Protein AF-A0A955V6E9-F1 (afdb_monomer)

pLDDT: mean 80.05, std 11.29, range [45.53, 91.5]

Nearest PDB structures (foldseek):
  5jmc-assembly3_E  TM=5.533E-01  e=1.438E+00  Clostridium botulinum
  8r1o-assembly1_A  TM=6.469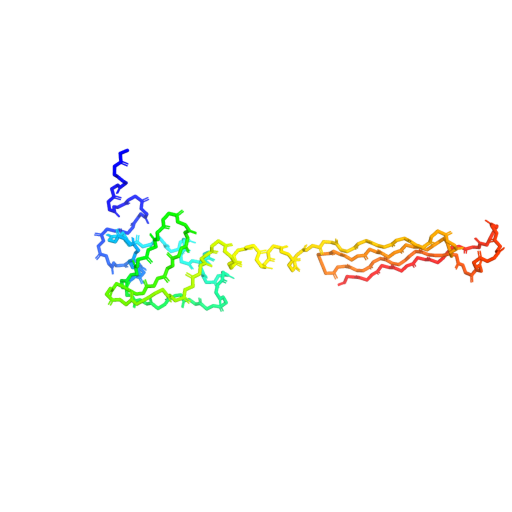E-01  e=3.742E+00  Thermochaetoides thermophila DSM 1495
  2it9-assembly2_D  TM=4.622E-01  e=3.988E+00  Prochlorococcus marinus str. NATL2A
  9cop-assembly1_x  TM=5.863E-01  e=9.131E+00  Saccharomyces cerevisiae

Secondary structure (DSSP, 8-state):
-PPPTTTTSBSSS-S--EEETTEEPPHHHHHHHHHHHSSPPPSEEEEE-TT-EEEETTS---EEHHHHHHHHHHTTPPEEEEETTTTEEEEEETTEEEEEEESSTT-TT--EEEEEE-

Mean predicted aligned error: 12.72 Å

Sequence (118 aa):
GRVPANASGGGSGRLTGIFVNGRELHPLDVRGLTQLFGQAPWPGRWWVDGRGDFGPEGGGRYGNLVALVQSRQRSRGSYYRSDRASHSSVFVGSGCTAVSGRTSPSDSSSSYSYYVGC

Foldseek 3Di:
DDDDQCPQVDDDCPAQLEAEPNHDHHPVVQVVVCVLVVHGDDRAYKYADPQQFIDHVVDDTPDGSVVSVVVVVVVQDWDWDADPQFRWIWIDGDQKIKIKTFPDSVDPPGDMDIDMDD

Solvent-accessible surface area (backbone atoms only — not comparable to full-atom values): 6781 Å² total; per-residue (Å²): 130,87,79,58,53,48,79,40,77,17,76,78,70,82,78,58,45,29,24,48,73,84,20,31,42,27,67,68,55,46,50,53,46,17,70,70,67,78,44,72,77,73,66,42,55,28,39,64,52,97,83,30,39,28,28,48,65,96,56,68,81,75,48,42,57,54,62,54,53,51,55,55,51,62,76,62,56,63,48,75,50,72,42,78,80,43,55,28,37,40,39,34,42,95,76,31,39,36,42,39,29,39,77,40,50,91,42,93,84,42,59,73,48,76,48,77,47,112

Radius of gyration: 23.78 Å; Cα contacts (8 Å, |Δi|>4): 196; chains: 1; bounding box: 63×26×49 Å

Structure (mmCIF, N/CA/C/O backbone):
data_AF-A0A955V6E9-F1
#
_entry.id   AF-A0A955V6E9-F1
#
loop_
_atom_site.group_PDB
_atom_site.id
_atom_site.type_symbol
_atom_site.label_atom_id
_atom_site.label_alt_id
_atom_site.label_comp_id
_atom_site.label_asym_id
_atom_site.label_entity_id
_atom_site.label_seq_id
_atom_site.pdbx_PDB_ins_code
_atom_site.Cartn_x
_atom_site.Cartn_y
_atom_site.Cartn_z
_atom_site.occupancy
_atom_site.B_iso_or_equiv
_atom_site.auth_seq_id
_atom_site.auth_comp_id
_atom_site.auth_asym_id
_atom_site.auth_atom_id
_atom_site.pdbx_PDB_model_num
ATOM 1 N N . GLY A 1 1 ? -20.718 -20.482 3.123 1.00 49.22 1 GLY A N 1
ATOM 2 C CA . GLY A 1 1 ? -21.504 -19.997 4.279 1.00 49.22 1 GLY A CA 1
ATOM 3 C C . GLY A 1 1 ? -21.065 -18.590 4.644 1.00 49.22 1 GLY A C 1
ATOM 4 O O . GLY A 1 1 ? -19.920 -18.254 4.373 1.00 49.22 1 GLY A O 1
ATOM 5 N N . ARG A 1 2 ? -21.957 -17.760 5.203 1.00 53.53 2 ARG A N 1
ATOM 6 C CA . ARG A 1 2 ? -21.652 -16.379 5.630 1.00 53.53 2 ARG A CA 1
ATOM 7 C C . ARG A 1 2 ? -20.618 -16.422 6.762 1.00 53.53 2 ARG A C 1
ATOM 9 O O . ARG A 1 2 ? -20.834 -17.124 7.744 1.00 53.53 2 ARG A O 1
ATOM 16 N N . VAL A 1 3 ? -19.495 -15.726 6.608 1.00 56.81 3 VAL A N 1
ATOM 17 C CA . VAL A 1 3 ? -18.437 -15.707 7.630 1.00 56.81 3 VAL A CA 1
ATOM 18 C C . VAL A 1 3 ? -18.975 -14.972 8.870 1.00 56.81 3 VAL A C 1
ATOM 20 O O . VAL A 1 3 ? -19.494 -13.864 8.713 1.00 56.81 3 VAL A O 1
ATOM 23 N N . PRO A 1 4 ? -18.915 -15.561 10.079 1.00 59.25 4 PRO A N 1
ATOM 24 C CA . PRO A 1 4 ? -19.504 -14.959 11.268 1.00 59.25 4 PRO A CA 1
ATOM 25 C C . PRO A 1 4 ? -18.753 -13.687 11.688 1.00 59.25 4 PRO A C 1
ATOM 27 O O . PRO A 1 4 ? -17.561 -13.512 11.405 1.00 59.25 4 PRO A O 1
ATOM 30 N N . ALA A 1 5 ? -19.470 -12.770 12.345 1.00 57.81 5 ALA A N 1
ATOM 31 C CA . ALA A 1 5 ? -18.987 -11.413 12.604 1.00 57.81 5 ALA A CA 1
ATOM 32 C C . ALA A 1 5 ? -17.666 -11.384 13.397 1.00 57.81 5 ALA A C 1
ATOM 34 O O . ALA A 1 5 ? -16.793 -10.564 13.136 1.00 57.81 5 ALA A O 1
ATOM 35 N N . ASN A 1 6 ? -17.488 -12.364 14.281 1.00 57.56 6 ASN A N 1
ATOM 36 C CA . ASN A 1 6 ? -16.345 -12.557 15.168 1.00 57.56 6 ASN A CA 1
ATOM 37 C C . ASN A 1 6 ? -15.174 -13.355 14.564 1.00 57.56 6 ASN A C 1
ATOM 39 O O . ASN A 1 6 ? -14.177 -13.563 15.250 1.00 57.56 6 ASN A O 1
ATOM 43 N N . ALA A 1 7 ? -15.236 -13.811 13.308 1.00 54.16 7 ALA A N 1
ATOM 44 C CA . ALA A 1 7 ? -14.160 -14.639 12.738 1.00 54.16 7 ALA A CA 1
ATOM 45 C C . ALA A 1 7 ? -12.820 -13.890 12.530 1.00 54.16 7 ALA A C 1
ATOM 47 O O . ALA A 1 7 ? -11.831 -14.506 12.160 1.00 54.16 7 ALA A O 1
ATOM 48 N N . SER A 1 8 ? -12.787 -12.570 12.752 1.00 54.59 8 SER A N 1
ATOM 49 C CA . SER A 1 8 ? -11.566 -11.744 12.751 1.00 54.59 8 SER A CA 1
ATOM 50 C C . SER A 1 8 ? -11.149 -11.367 14.181 1.00 54.59 8 SER A C 1
ATOM 52 O O . SER A 1 8 ? -10.409 -10.419 14.387 1.00 54.59 8 SER A O 1
ATOM 54 N N . GLY A 1 9 ? -11.655 -12.060 15.207 1.00 51.31 9 GLY A N 1
ATOM 55 C CA . GLY A 1 9 ? -11.319 -11.814 16.616 1.00 51.31 9 GLY A CA 1
ATOM 56 C C . GLY A 1 9 ? -11.908 -10.532 17.222 1.00 51.31 9 GLY A C 1
ATOM 57 O O . GLY A 1 9 ? -11.937 -10.410 18.442 1.00 51.31 9 GLY A O 1
ATOM 58 N N . GLY A 1 10 ? -12.431 -9.608 16.410 1.00 52.78 10 GLY A N 1
ATOM 59 C CA . GLY A 1 10 ? -13.158 -8.420 16.848 1.00 52.78 10 GLY A CA 1
ATOM 60 C C . GLY A 1 10 ? -14.669 -8.638 16.806 1.00 52.78 10 GLY A C 1
ATOM 61 O O . GLY A 1 10 ? -15.253 -8.831 15.741 1.00 52.78 10 GLY A O 1
ATOM 62 N N . GLY A 1 11 ? -15.309 -8.660 17.972 1.00 45.53 11 GLY A N 1
ATOM 63 C CA . GLY A 1 11 ? -16.764 -8.801 18.095 1.00 45.53 11 GLY A CA 1
ATOM 64 C C . GLY A 1 11 ? -17.429 -7.709 18.930 1.00 45.53 11 G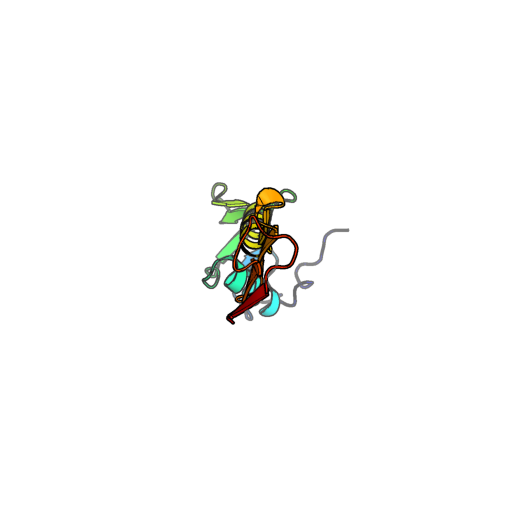LY A C 1
ATOM 65 O O . GLY 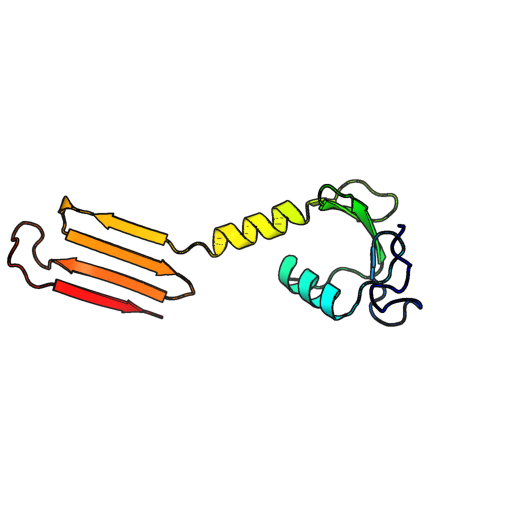A 1 11 ? -18.648 -7.713 19.052 1.00 45.53 11 GLY A O 1
ATOM 66 N N . SER A 1 12 ? -16.659 -6.790 19.524 1.00 53.03 12 SER A N 1
ATOM 67 C CA . SER A 1 12 ? -17.166 -5.849 20.535 1.00 53.03 12 SER A CA 1
ATOM 68 C C . SER A 1 12 ? -16.705 -4.399 20.357 1.00 53.03 12 SER A C 1
ATOM 70 O O . SER A 1 12 ? -17.057 -3.559 21.181 1.00 53.03 12 SER A O 1
ATOM 72 N N . GLY A 1 13 ? -15.947 -4.071 19.305 1.00 52.81 13 GLY A N 1
ATOM 73 C CA . GLY A 1 13 ? -15.454 -2.713 19.047 1.00 52.81 13 GLY A CA 1
ATOM 74 C C . GLY A 1 13 ? -14.323 -2.266 19.977 1.00 52.81 13 GLY A C 1
ATOM 75 O O . GLY A 1 13 ? -14.020 -1.078 20.029 1.00 52.81 13 GLY A O 1
ATOM 76 N N . ARG A 1 14 ? -13.727 -3.185 20.751 1.00 57.31 14 ARG A N 1
ATOM 77 C CA . ARG A 1 14 ? -12.720 -2.882 21.789 1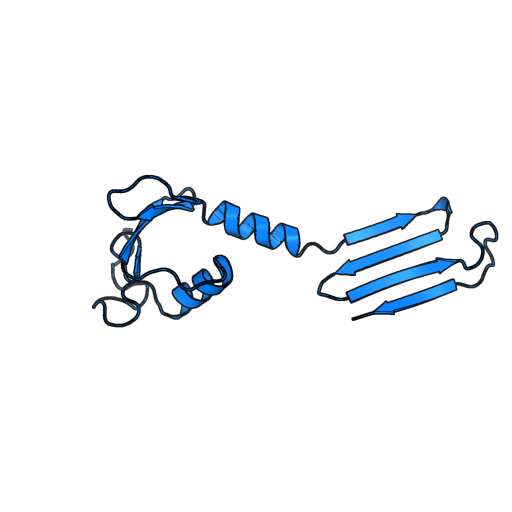.00 57.31 14 ARG A CA 1
ATOM 78 C C . ARG A 1 14 ? -11.278 -3.160 21.352 1.00 57.31 14 ARG A C 1
ATOM 80 O O . ARG A 1 14 ? -10.376 -2.98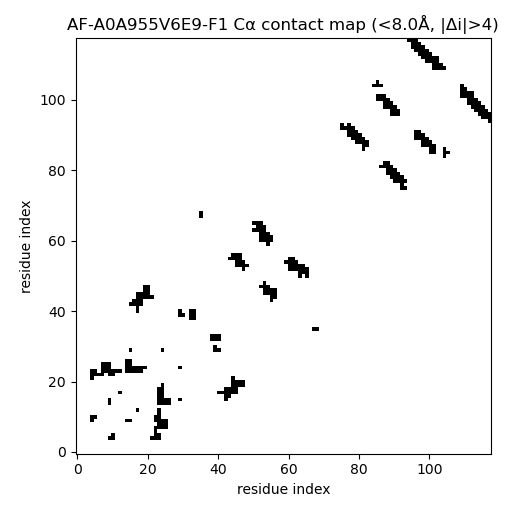3 22.164 1.00 57.31 14 ARG A O 1
ATOM 87 N N . LEU A 1 15 ? -11.053 -3.616 20.117 1.00 68.31 15 LEU A N 1
ATOM 88 C CA . LEU A 1 15 ? -9.726 -4.009 19.632 1.00 68.31 15 LEU A CA 1
ATOM 89 C C . LEU A 1 15 ? -9.127 -2.966 18.695 1.00 68.31 15 LEU A C 1
ATOM 91 O O . LEU A 1 15 ? -7.987 -2.553 18.893 1.00 68.31 15 LEU A O 1
ATOM 95 N N . THR A 1 16 ? -9.873 -2.558 17.669 1.00 73.69 16 THR A N 1
ATOM 96 C CA . THR A 1 16 ? -9.346 -1.655 16.630 1.00 73.69 16 THR A CA 1
ATOM 97 C C . THR A 1 16 ? -10.324 -0.557 16.233 1.00 73.69 16 THR A C 1
ATOM 99 O O . THR A 1 16 ? -9.894 0.487 15.748 1.00 73.69 16 THR A O 1
ATOM 102 N N . GLY A 1 17 ? -11.633 -0.765 16.431 1.00 78.75 17 GLY A N 1
ATOM 103 C CA . GLY A 1 17 ? -12.665 0.184 15.997 1.00 78.75 17 GLY A CA 1
ATOM 104 C C . GLY A 1 17 ? -12.782 0.322 14.472 1.00 78.75 17 GLY A C 1
ATOM 105 O O . GLY A 1 17 ? -13.466 1.225 13.990 1.00 78.75 17 GLY A O 1
ATOM 106 N N . ILE A 1 18 ? -12.124 -0.556 13.706 1.00 83.69 18 ILE A N 1
ATOM 107 C CA . ILE A 1 18 ? -12.182 -0.595 12.242 1.00 83.69 18 ILE A CA 1
ATOM 108 C C . ILE A 1 18 ? -13.064 -1.773 11.843 1.00 83.69 18 ILE A C 1
ATOM 110 O O . ILE A 1 18 ? -12.741 -2.930 12.114 1.00 83.69 18 ILE A O 1
ATOM 114 N N . PHE A 1 19 ? -14.172 -1.477 11.174 1.00 84.56 19 PHE A N 1
ATOM 115 C CA . PHE A 1 19 ? -15.146 -2.461 10.731 1.00 84.56 19 PHE A CA 1
ATOM 116 C C . PHE A 1 19 ? -15.114 -2.569 9.210 1.00 84.56 19 PHE A C 1
ATOM 118 O O . PHE A 1 19 ? -15.239 -1.558 8.530 1.00 84.56 19 PHE A O 1
ATOM 125 N N . VAL A 1 20 ? -14.988 -3.783 8.678 1.00 84.62 20 VAL A N 1
ATOM 126 C CA . VAL A 1 20 ? -15.123 -4.083 7.249 1.00 84.62 20 VAL A CA 1
ATOM 127 C C . VAL A 1 20 ? -16.264 -5.070 7.052 1.00 84.62 20 VAL A C 1
ATOM 129 O O . VAL A 1 20 ? -16.247 -6.160 7.624 1.00 84.62 20 VAL A O 1
ATOM 132 N N . ASN A 1 21 ? -17.260 -4.706 6.241 1.00 80.88 21 ASN A N 1
ATOM 133 C CA . ASN A 1 21 ? -18.439 -5.540 5.965 1.00 80.88 21 ASN A CA 1
ATOM 134 C C . ASN A 1 21 ? -19.146 -6.023 7.251 1.00 80.88 21 ASN A C 1
ATOM 136 O O . ASN A 1 21 ? -19.542 -7.186 7.365 1.00 80.88 21 ASN A O 1
ATOM 140 N N . GLY A 1 22 ? -19.245 -5.144 8.253 1.00 75.56 22 GLY A N 1
ATOM 141 C CA . GLY A 1 22 ? -19.838 -5.454 9.557 1.00 75.56 22 GLY A CA 1
ATOM 142 C C . GLY A 1 22 ? -18.975 -6.307 10.498 1.00 75.56 22 GLY A C 1
ATOM 143 O O . GLY A 1 22 ? -19.471 -6.728 11.542 1.00 75.56 22 GLY A O 1
ATOM 144 N N . ARG A 1 23 ? -17.704 -6.564 10.162 1.00 77.62 23 ARG A N 1
ATOM 145 C CA . ARG A 1 23 ? -16.756 -7.337 10.984 1.00 77.62 23 ARG A CA 1
ATOM 146 C C . ARG A 1 23 ? -15.651 -6.427 11.496 1.00 77.62 23 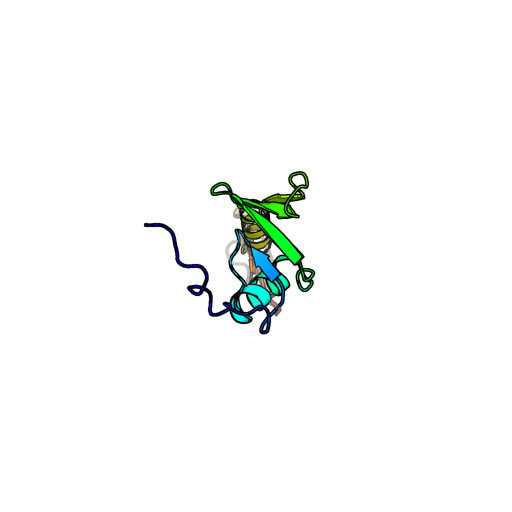ARG A C 1
ATOM 148 O O . ARG A 1 23 ? -15.043 -5.720 10.699 1.00 77.62 23 ARG A O 1
ATOM 155 N N . GLU A 1 24 ? -15.378 -6.439 12.795 1.00 81.38 24 GLU A N 1
ATOM 156 C CA . GLU A 1 24 ? -14.227 -5.710 13.336 1.00 81.38 24 GLU A CA 1
ATOM 157 C C . GLU A 1 24 ? -12.931 -6.447 12.965 1.00 81.38 24 GLU A C 1
ATOM 159 O O . GLU A 1 24 ? -12.826 -7.669 13.104 1.00 81.38 24 GLU A O 1
ATOM 164 N N . LEU A 1 25 ? -11.952 -5.700 12.460 1.00 80.56 25 LEU A N 1
ATOM 165 C CA . LEU A 1 25 ? -10.655 -6.231 12.052 1.00 80.56 25 LEU A CA 1
ATOM 166 C C . LEU A 1 25 ? -9.780 -6.575 13.260 1.00 80.56 25 LEU A C 1
ATOM 168 O O . LEU A 1 25 ? -9.708 -5.821 14.236 1.00 80.56 25 LEU A O 1
ATOM 172 N N . HIS A 1 26 ? -9.043 -7.682 13.146 1.00 82.44 26 HIS A N 1
ATOM 173 C CA . HIS A 1 26 ? -8.035 -8.059 14.128 1.00 82.44 26 HIS A CA 1
ATOM 174 C C . HIS A 1 26 ? -6.861 -7.066 14.099 1.00 82.44 26 HIS A C 1
ATOM 176 O O . HIS A 1 26 ? -6.494 -6.600 13.016 1.00 82.44 26 HIS A O 1
ATOM 182 N N . PRO A 1 27 ? -6.156 -6.819 15.219 1.00 80.19 27 PRO A N 1
ATOM 183 C CA . PRO A 1 27 ? -4.927 -6.022 15.215 1.00 80.19 27 PRO A CA 1
ATOM 184 C C . PRO A 1 27 ? -3.863 -6.503 14.212 1.00 80.19 27 PRO A C 1
ATOM 186 O O . PRO A 1 27 ? -3.126 -5.691 13.656 1.00 80.19 27 PRO A O 1
ATOM 189 N N . LEU A 1 28 ? -3.792 -7.812 13.937 1.00 80.38 28 LEU A N 1
ATOM 190 C CA . LEU A 1 28 ? -2.884 -8.360 12.915 1.00 80.38 28 LEU A CA 1
ATOM 191 C C . LEU A 1 28 ? -3.270 -7.932 11.497 1.00 80.38 28 LEU A C 1
ATOM 193 O O . LEU A 1 28 ? -2.389 -7.577 10.713 1.00 80.38 28 LEU A O 1
ATOM 197 N N . ASP A 1 29 ? -4.564 -7.920 11.188 1.00 82.38 29 ASP A N 1
ATOM 198 C CA . ASP A 1 29 ? -5.058 -7.473 9.888 1.00 82.38 29 ASP A CA 1
ATOM 199 C C . ASP A 1 29 ? -4.839 -5.967 9.736 1.00 82.38 29 ASP A C 1
ATOM 201 O O . ASP A 1 29 ? -4.344 -5.513 8.707 1.00 82.38 29 ASP A O 1
ATOM 205 N N . VAL A 1 30 ? -5.103 -5.191 10.795 1.00 84.44 30 VAL A N 1
ATOM 206 C CA . VAL A 1 30 ? -4.809 -3.751 10.832 1.00 84.44 30 VAL A CA 1
ATOM 207 C C . VAL A 1 30 ? -3.325 -3.496 10.622 1.00 84.44 30 VAL A C 1
ATOM 209 O O . VAL A 1 30 ? -2.974 -2.625 9.838 1.00 84.44 30 VAL A O 1
ATOM 212 N N . ARG A 1 31 ? -2.436 -4.286 11.234 1.00 85.62 31 ARG A N 1
ATOM 213 C CA . ARG A 1 31 ? -0.991 -4.183 10.992 1.00 85.62 31 ARG A CA 1
ATOM 214 C C . ARG A 1 31 ? -0.642 -4.437 9.525 1.00 85.62 31 ARG A C 1
ATOM 216 O O . ARG A 1 31 ? 0.168 -3.700 8.964 1.00 85.62 31 ARG A O 1
ATOM 223 N N . GLY A 1 32 ? -1.256 -5.443 8.903 1.00 84.88 32 GLY A N 1
ATOM 224 C CA . GLY A 1 32 ? -1.105 -5.710 7.472 1.00 84.88 32 GLY A CA 1
ATOM 225 C C . GLY A 1 32 ? -1.578 -4.535 6.614 1.00 84.88 32 GLY A C 1
ATOM 226 O O . GLY A 1 32 ? -0.857 -4.100 5.719 1.00 84.88 32 GLY A O 1
ATOM 227 N N . LEU A 1 33 ? -2.739 -3.960 6.934 1.00 86.19 33 LEU A N 1
ATOM 228 C CA . LEU A 1 33 ? -3.278 -2.776 6.262 1.00 86.19 33 LEU A CA 1
ATOM 229 C C . LEU A 1 33 ? -2.387 -1.545 6.469 1.00 86.19 33 LEU A C 1
ATOM 231 O O . LEU A 1 33 ? -2.119 -0.836 5.508 1.00 86.19 33 LEU A O 1
ATOM 235 N N . THR A 1 34 ? -1.841 -1.325 7.664 1.00 87.50 34 THR A N 1
ATOM 236 C CA . THR A 1 34 ? -0.881 -0.245 7.936 1.00 87.50 34 THR A CA 1
ATOM 237 C C . THR A 1 34 ? 0.356 -0.370 7.057 1.00 87.50 34 THR A C 1
ATOM 239 O O . THR A 1 34 ? 0.791 0.604 6.450 1.00 87.50 34 THR A O 1
ATOM 242 N N . GLN A 1 35 ? 0.899 -1.582 6.916 1.00 84.25 35 GLN A N 1
ATOM 243 C CA . GLN A 1 35 ? 2.000 -1.839 5.986 1.00 84.25 35 GLN A CA 1
ATOM 244 C C . GLN A 1 35 ? 1.569 -1.603 4.530 1.00 84.25 35 GLN A C 1
ATOM 246 O O . GLN A 1 35 ? 2.355 -1.111 3.718 1.00 84.25 35 GLN A O 1
ATOM 251 N N . LEU A 1 36 ? 0.314 -1.912 4.196 1.00 84.19 36 LEU A N 1
ATOM 252 C CA . LEU A 1 36 ? -0.274 -1.737 2.868 1.00 84.19 36 LEU A CA 1
ATOM 253 C C . LEU A 1 36 ? -0.568 -0.276 2.496 1.00 84.19 36 LEU A C 1
ATOM 255 O O . LEU A 1 36 ? -0.365 0.098 1.346 1.00 84.19 36 LEU A O 1
ATOM 259 N N . PHE A 1 37 ? -0.946 0.575 3.437 1.00 83.69 37 PHE A N 1
ATOM 260 C CA . PHE A 1 37 ? -1.261 1.982 3.180 1.00 83.69 37 PHE A CA 1
ATOM 261 C C . PHE A 1 37 ? -0.141 2.941 3.599 1.00 83.69 37 PHE A C 1
ATOM 263 O O . PHE A 1 37 ? -0.168 4.105 3.222 1.00 83.69 37 PHE A O 1
ATOM 270 N N . GLY A 1 38 ? 0.864 2.461 4.338 1.00 82.50 38 GLY A N 1
ATOM 271 C CA . GLY A 1 38 ? 1.904 3.299 4.949 1.00 82.50 38 GLY A CA 1
ATOM 272 C C . GLY A 1 38 ? 1.427 4.049 6.198 1.00 82.50 38 GLY A C 1
ATOM 273 O O . GLY A 1 38 ? 2.232 4.668 6.884 1.00 82.50 38 GLY A O 1
ATOM 274 N N . GLN A 1 39 ? 0.135 3.964 6.516 1.00 84.31 39 GLN A N 1
ATOM 275 C CA . GLN A 1 39 ? -0.500 4.566 7.681 1.00 84.31 39 GLN A CA 1
ATOM 276 C C . GLN A 1 39 ? -1.608 3.654 8.201 1.00 84.31 39 GLN A C 1
ATOM 278 O O . GLN A 1 39 ? -2.190 2.879 7.437 1.00 84.31 39 GLN A O 1
ATOM 283 N N . ALA A 1 40 ? -1.903 3.754 9.496 1.00 82.62 40 ALA A N 1
ATOM 284 C CA . ALA A 1 40 ? -2.994 2.999 10.090 1.00 82.62 40 ALA A CA 1
ATOM 285 C C . ALA A 1 40 ? -4.341 3.434 9.483 1.00 82.62 40 ALA A C 1
ATOM 287 O O . ALA A 1 40 ? -4.578 4.639 9.349 1.00 82.62 40 ALA A O 1
ATOM 288 N N . PRO A 1 41 ? -5.226 2.488 9.115 1.00 83.50 41 PRO A N 1
ATOM 289 C CA . PRO A 1 41 ? -6.571 2.824 8.669 1.00 83.50 41 PRO A CA 1
ATOM 290 C C . PRO A 1 41 ? -7.322 3.598 9.753 1.00 83.50 41 PRO A C 1
ATOM 292 O O . PRO A 1 41 ? -7.173 3.319 10.944 1.00 83.50 41 PRO A O 1
ATOM 295 N N . TRP A 1 42 ? -8.146 4.560 9.346 1.00 83.94 42 TRP A N 1
ATOM 296 C CA . TRP A 1 42 ? -8.952 5.317 10.297 1.00 83.94 42 TRP A CA 1
ATOM 297 C C . TRP A 1 42 ? -10.056 4.439 10.904 1.00 83.94 42 TRP A C 1
ATOM 299 O O . TRP A 1 42 ? -10.711 3.692 10.161 1.00 83.94 42 TRP A O 1
ATOM 309 N N . PRO A 1 43 ? -10.295 4.536 12.229 1.00 84.69 43 PRO A N 1
ATOM 310 C CA . PRO A 1 43 ? -11.437 3.895 12.870 1.00 84.69 43 PRO A CA 1
ATOM 311 C C . PRO A 1 43 ? -12.733 4.311 12.179 1.00 84.69 43 PRO A C 1
ATOM 313 O O . PRO A 1 43 ? -12.925 5.479 11.842 1.00 84.69 43 PRO A O 1
ATOM 316 N N . GLY A 1 44 ? -13.621 3.353 11.943 1.00 86.56 44 GLY A N 1
ATOM 317 C CA . GLY A 1 44 ? -14.827 3.589 11.162 1.00 86.56 44 GLY A CA 1
ATOM 318 C C . GLY A 1 44 ? -15.353 2.332 10.494 1.00 86.56 44 GLY A C 1
ATOM 319 O O . GLY A 1 44 ? -14.814 1.236 10.663 1.00 86.56 44 GLY A O 1
ATOM 320 N N . ARG A 1 45 ? -16.437 2.503 9.738 1.00 86.69 45 ARG A N 1
ATOM 321 C CA . ARG A 1 45 ? -17.083 1.424 8.996 1.00 86.69 45 ARG A CA 1
ATOM 322 C C . ARG A 1 45 ? -16.773 1.543 7.514 1.00 86.69 45 ARG A C 1
ATOM 324 O O . ARG A 1 45 ? -16.984 2.588 6.902 1.00 86.69 45 ARG A O 1
ATOM 331 N N . TRP A 1 46 ? -16.287 0.452 6.957 1.00 88.38 46 TRP A N 1
ATOM 332 C CA . TRP A 1 46 ? -15.799 0.337 5.599 1.00 88.38 46 TRP A CA 1
ATOM 333 C C . TRP A 1 46 ? -16.496 -0.837 4.913 1.00 88.38 46 TRP A C 1
ATOM 335 O O . TRP A 1 46 ? -16.806 -1.856 5.535 1.00 88.38 46 TRP A O 1
ATOM 345 N N . TRP A 1 47 ? -16.714 -0.715 3.613 1.00 89.25 47 TRP A N 1
ATOM 346 C CA . TRP A 1 47 ? -17.116 -1.825 2.764 1.00 89.25 47 TRP A CA 1
ATOM 347 C C . TRP A 1 47 ? -15.935 -2.248 1.897 1.00 89.25 47 TRP A C 1
ATOM 349 O O . TRP A 1 47 ? -15.120 -1.421 1.480 1.00 89.25 47 TRP A O 1
ATOM 359 N N . VAL A 1 48 ? -15.840 -3.551 1.651 1.00 87.94 48 VAL A N 1
ATOM 360 C CA . VAL A 1 48 ? -14.900 -4.138 0.693 1.00 87.94 48 VAL A CA 1
ATOM 361 C C . VAL A 1 48 ? -15.654 -5.184 -0.111 1.00 87.94 48 VAL A C 1
ATOM 363 O O . VAL A 1 48 ? -16.254 -6.088 0.473 1.00 87.94 48 VAL A O 1
ATOM 366 N N . ASP A 1 49 ? -15.635 -5.088 -1.434 1.00 88.25 49 ASP A N 1
ATOM 367 C CA . ASP A 1 49 ? -16.285 -6.076 -2.292 1.00 88.25 49 ASP A CA 1
ATOM 368 C C . ASP A 1 49 ? -15.350 -7.237 -2.688 1.00 88.25 49 ASP A C 1
ATOM 370 O O . ASP A 1 49 ? -14.152 -7.250 -2.401 1.00 88.25 49 ASP A O 1
ATOM 374 N N . GLY A 1 50 ? -15.903 -8.246 -3.370 1.00 83.62 50 GLY A N 1
ATOM 375 C CA . GLY A 1 50 ? -15.134 -9.405 -3.841 1.00 83.62 50 GLY A CA 1
ATOM 376 C C . GLY A 1 50 ? -14.126 -9.097 -4.958 1.00 83.62 50 GLY A C 1
ATOM 377 O O . GLY A 1 50 ? -13.291 -9.944 -5.263 1.00 83.62 50 GLY A O 1
ATOM 378 N N . ARG A 1 51 ? -14.184 -7.905 -5.566 1.00 85.38 51 ARG A N 1
ATOM 379 C CA . ARG A 1 51 ? -13.198 -7.416 -6.544 1.00 85.38 51 ARG A CA 1
ATOM 380 C C . ARG A 1 51 ? -12.045 -6.674 -5.862 1.00 85.38 51 ARG A C 1
ATOM 382 O O . ARG A 1 51 ? -11.070 -6.318 -6.524 1.00 85.38 51 ARG A O 1
ATOM 389 N N . GLY A 1 52 ? -12.136 -6.470 -4.548 1.00 86.00 52 GLY A N 1
ATOM 390 C CA . GLY A 1 52 ? -11.164 -5.742 -3.746 1.00 86.00 52 GLY A CA 1
ATOM 391 C C . GLY A 1 52 ? -11.381 -4.233 -3.748 1.00 86.00 52 GLY A C 1
ATOM 392 O O . GLY A 1 52 ? -10.528 -3.524 -3.217 1.00 86.00 52 GLY A O 1
ATOM 393 N N . ASP A 1 53 ? -12.474 -3.732 -4.325 1.00 90.88 53 ASP A N 1
ATOM 394 C CA . ASP A 1 53 ? -12.831 -2.320 -4.223 1.00 90.88 53 ASP A CA 1
ATOM 395 C C . ASP A 1 53 ? -13.266 -2.010 -2.789 1.00 90.88 53 ASP A C 1
ATOM 397 O O . ASP A 1 53 ? -13.953 -2.812 -2.156 1.00 90.88 53 ASP A O 1
ATOM 401 N N . PHE A 1 54 ? -12.842 -0.860 -2.266 1.00 90.31 54 PHE A N 1
ATOM 402 C CA . PHE A 1 54 ? -13.130 -0.459 -0.893 1.00 90.31 54 PHE A CA 1
ATOM 403 C C . PHE A 1 54 ? -13.516 1.014 -0.773 1.00 90.31 54 PHE A C 1
ATOM 405 O O . PHE A 1 54 ? -13.118 1.857 -1.585 1.00 90.31 54 PHE A O 1
ATOM 412 N N . GLY A 1 55 ? -14.266 1.324 0.280 1.00 89.69 55 GLY A N 1
ATOM 413 C CA . GLY A 1 55 ? -14.685 2.676 0.635 1.00 89.69 55 GLY A CA 1
ATOM 414 C C . GLY A 1 55 ? -15.386 2.722 1.997 1.00 89.69 55 GLY A C 1
ATOM 415 O O . GLY A 1 55 ? -15.620 1.676 2.603 1.00 89.69 55 GLY A O 1
ATOM 416 N N . PRO A 1 56 ? -15.695 3.917 2.518 1.00 88.19 56 PRO A N 1
ATOM 417 C CA . PRO A 1 56 ? -16.489 4.070 3.732 1.00 88.19 56 PRO A CA 1
ATOM 418 C C . PRO A 1 56 ? -17.937 3.619 3.490 1.00 88.19 56 PRO A C 1
ATOM 420 O O . PRO A 1 56 ? 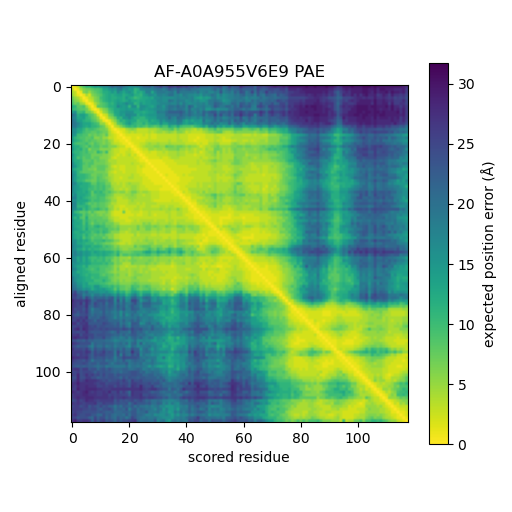-18.476 3.801 2.395 1.00 88.19 56 PRO A O 1
ATOM 423 N N . GLU A 1 57 ? -18.583 3.031 4.501 1.00 83.12 57 GLU A N 1
ATOM 424 C CA . GLU A 1 57 ? -20.004 2.658 4.419 1.00 83.12 57 GLU A CA 1
ATOM 425 C C . GLU A 1 57 ? -20.871 3.890 4.093 1.00 83.12 57 GLU A C 1
ATOM 427 O O . GLU A 1 57 ? -20.801 4.909 4.775 1.00 83.12 57 GLU A O 1
ATOM 432 N N . GLY A 1 58 ? -21.672 3.805 3.023 1.00 80.50 58 GLY A N 1
ATOM 433 C CA . GLY A 1 58 ? -22.500 4.912 2.520 1.00 80.50 58 GLY A CA 1
ATOM 434 C C . GLY A 1 58 ? -21.797 5.874 1.550 1.00 80.50 58 GLY A C 1
ATOM 435 O O . GLY A 1 58 ? -22.447 6.770 1.018 1.00 80.50 58 GLY A O 1
ATOM 436 N N . GLY A 1 59 ? -20.499 5.688 1.288 1.00 79.94 59 GLY A N 1
ATOM 437 C CA . GLY A 1 59 ? -19.724 6.474 0.326 1.00 79.94 59 GLY A CA 1
ATOM 438 C C . GLY A 1 59 ? -19.349 5.709 -0.948 1.00 79.94 59 GLY A C 1
ATOM 439 O O . GLY A 1 59 ? -19.525 4.494 -1.057 1.00 79.94 59 GLY A O 1
ATOM 440 N N . GLY A 1 60 ? -18.805 6.441 -1.925 1.00 86.00 60 GLY A N 1
ATOM 441 C CA . GLY A 1 60 ? -18.286 5.874 -3.173 1.00 86.00 60 GLY A CA 1
ATOM 442 C C . GLY A 1 60 ? -16.994 5.063 -2.993 1.00 86.00 60 GLY A C 1
ATOM 443 O O . GLY A 1 60 ? -16.414 5.000 -1.910 1.00 86.00 60 GLY A O 1
ATOM 444 N N . ARG A 1 61 ? -16.520 4.447 -4.083 1.00 90.12 61 ARG A N 1
ATOM 445 C CA . ARG A 1 61 ? -15.251 3.700 -4.114 1.00 90.12 61 ARG A CA 1
ATOM 446 C C . ARG A 1 61 ? -14.065 4.645 -3.904 1.00 90.12 61 ARG A C 1
ATOM 448 O O . ARG A 1 61 ? -13.864 5.554 -4.705 1.00 90.12 61 ARG A O 1
ATOM 455 N N . TYR A 1 62 ? -13.242 4.367 -2.897 1.00 89.62 62 TYR A N 1
ATOM 456 C CA . TYR A 1 62 ? -11.980 5.074 -2.650 1.00 89.62 62 TYR A CA 1
ATOM 457 C C . TYR A 1 62 ? -10.817 4.460 -3.431 1.00 89.62 62 TYR A C 1
ATOM 459 O O . TYR A 1 62 ? -9.944 5.175 -3.914 1.00 89.62 62 TYR A O 1
ATOM 467 N N . GLY A 1 63 ? -10.799 3.137 -3.586 1.00 87.81 63 GLY A N 1
ATOM 468 C CA . GLY A 1 63 ? -9.733 2.457 -4.311 1.00 87.81 63 GLY A CA 1
ATOM 469 C C . GLY A 1 63 ? -9.933 0.953 -4.374 1.00 87.81 63 GLY A C 1
ATOM 470 O O . GLY A 1 63 ? -11.007 0.455 -4.048 1.00 87.81 63 GLY A O 1
ATOM 471 N N . ASN A 1 64 ? -8.880 0.247 -4.785 1.00 90.75 64 ASN A N 1
ATOM 472 C CA . ASN A 1 64 ? -8.857 -1.206 -4.884 1.00 90.75 64 ASN A CA 1
ATOM 473 C C . ASN A 1 64 ? -7.650 -1.781 -4.120 1.00 90.75 64 ASN A C 1
ATOM 475 O O . ASN A 1 64 ? -6.497 -1.468 -4.428 1.00 90.75 64 ASN A O 1
ATOM 479 N N . LEU A 1 65 ? -7.916 -2.614 -3.114 1.00 88.25 65 LEU A N 1
ATOM 480 C CA . LEU A 1 65 ? -6.917 -3.260 -2.258 1.00 88.25 65 LEU A CA 1
ATOM 481 C C . LEU A 1 65 ? -6.000 -4.195 -3.053 1.00 88.25 65 LEU A C 1
ATOM 483 O O . LEU A 1 65 ? -4.794 -4.218 -2.814 1.00 88.25 65 LEU A O 1
ATOM 487 N N . VAL A 1 66 ? -6.547 -4.938 -4.018 1.00 86.75 66 VAL A N 1
ATOM 488 C CA . VAL A 1 66 ? -5.772 -5.875 -4.846 1.00 86.75 66 VAL A CA 1
ATOM 489 C C . VAL A 1 66 ? -4.782 -5.111 -5.723 1.00 86.75 66 VAL A C 1
ATOM 491 O O . VAL A 1 66 ? -3.605 -5.467 -5.774 1.00 86.75 66 VAL A O 1
ATOM 494 N N . ALA A 1 67 ? -5.217 -4.013 -6.343 1.00 86.75 67 ALA A N 1
ATOM 495 C CA . ALA A 1 67 ? -4.346 -3.150 -7.138 1.00 86.75 67 ALA A CA 1
ATOM 496 C C . ALA A 1 67 ? -3.206 -2.540 -6.297 1.00 86.75 67 ALA A C 1
ATOM 498 O O . ALA A 1 67 ? -2.065 -2.465 -6.757 1.00 86.75 67 ALA A O 1
ATOM 499 N N . LEU A 1 68 ? -3.490 -2.155 -5.047 1.00 86.00 68 LEU A N 1
ATOM 500 C CA . LEU A 1 68 ? -2.496 -1.662 -4.083 1.00 86.00 68 LEU A CA 1
ATOM 501 C C . LEU A 1 68 ? -1.450 -2.719 -3.702 1.00 86.00 68 LEU A C 1
ATOM 503 O O . LEU A 1 68 ? -0.260 -2.413 -3.623 1.00 86.00 68 LEU A O 1
ATOM 507 N N . VAL A 1 69 ? -1.864 -3.969 -3.490 1.00 84.88 69 VAL A N 1
ATOM 508 C CA . VAL A 1 69 ? -0.930 -5.079 -3.234 1.00 84.88 69 VAL A CA 1
ATOM 509 C C . VAL A 1 69 ? -0.060 -5.348 -4.465 1.00 84.88 69 VAL A C 1
ATOM 511 O O . VAL A 1 69 ? 1.160 -5.483 -4.349 1.00 84.88 69 VAL A O 1
ATOM 514 N N . GLN A 1 70 ? -0.666 -5.386 -5.652 1.00 83.19 70 GLN A N 1
ATOM 515 C CA . GLN A 1 70 ? 0.042 -5.666 -6.901 1.00 83.19 70 GLN A CA 1
ATOM 516 C C . GLN A 1 70 ? 1.071 -4.586 -7.249 1.00 83.19 70 GLN A C 1
ATOM 518 O O . GLN A 1 70 ? 2.173 -4.910 -7.697 1.00 83.19 70 GLN A O 1
ATOM 523 N N . SER A 1 71 ? 0.756 -3.307 -7.025 1.00 78.62 71 SER A N 1
ATOM 524 C CA . SER A 1 71 ? 1.703 -2.214 -7.278 1.00 78.62 71 SER A CA 1
ATOM 525 C C . SER A 1 71 ? 2.937 -2.322 -6.377 1.00 78.62 71 SER A C 1
ATOM 527 O O . SER A 1 71 ? 4.062 -2.207 -6.859 1.00 78.62 71 SER A O 1
ATOM 529 N N . ARG A 1 72 ? 2.746 -2.673 -5.100 1.00 72.62 72 ARG A N 1
ATOM 530 C CA . ARG A 1 72 ? 3.826 -2.937 -4.135 1.00 72.62 72 ARG A CA 1
ATOM 531 C C . ARG A 1 72 ? 4.676 -4.155 -4.498 1.00 72.62 72 ARG A C 1
ATOM 533 O O . ARG A 1 72 ? 5.887 -4.133 -4.292 1.00 72.62 72 ARG A O 1
ATOM 540 N N . GLN A 1 73 ? 4.070 -5.213 -5.037 1.00 68.88 73 GLN A N 1
ATOM 541 C CA . GLN A 1 73 ? 4.815 -6.386 -5.507 1.00 68.88 73 GLN A CA 1
ATOM 542 C C . GLN A 1 73 ? 5.690 -6.062 -6.722 1.00 68.88 73 GLN A C 1
ATOM 544 O O . GLN A 1 73 ? 6.832 -6.513 -6.775 1.00 68.88 73 GLN A O 1
ATOM 549 N N . ARG A 1 74 ? 5.209 -5.231 -7.656 1.00 62.75 74 ARG A N 1
ATOM 550 C CA . ARG A 1 74 ? 6.014 -4.776 -8.804 1.00 62.75 74 ARG A CA 1
ATOM 551 C C . ARG A 1 74 ? 7.249 -3.983 -8.369 1.00 62.75 74 ARG A C 1
ATOM 553 O O . ARG A 1 74 ? 8.315 -4.170 -8.942 1.00 62.75 74 ARG A O 1
ATOM 560 N N . SER A 1 75 ? 7.139 -3.175 -7.315 1.00 59.69 75 SER A N 1
ATOM 561 C CA . SER A 1 75 ? 8.265 -2.422 -6.739 1.00 59.69 75 SER A CA 1
ATOM 562 C C . SER A 1 75 ? 9.293 -3.282 -5.988 1.00 59.69 75 SER A C 1
ATOM 564 O O . SER A 1 75 ? 10.351 -2.777 -5.629 1.00 59.69 75 SER A O 1
ATOM 566 N N . ARG A 1 76 ? 9.006 -4.567 -5.734 1.00 61.69 76 ARG A N 1
ATOM 567 C CA . ARG A 1 76 ? 9.941 -5.536 -5.130 1.00 61.69 76 ARG A CA 1
ATOM 568 C C . ARG A 1 76 ? 10.599 -6.462 -6.160 1.00 61.69 76 ARG A C 1
ATOM 570 O O . ARG A 1 76 ? 11.279 -7.409 -5.772 1.00 61.69 76 ARG A O 1
ATOM 577 N N . GLY A 1 77 ? 10.376 -6.225 -7.453 1.00 67.25 77 GLY A N 1
ATOM 578 C CA . GLY A 1 77 ? 10.956 -7.033 -8.519 1.00 67.25 77 GLY A CA 1
ATOM 579 C C . GLY A 1 77 ? 12.477 -6.904 -8.556 1.00 67.25 77 GLY A C 1
ATOM 580 O O . GLY A 1 77 ? 13.005 -5.796 -8.599 1.00 67.25 77 GLY A O 1
ATOM 581 N N . SER A 1 78 ? 13.169 -8.043 -8.553 1.00 79.12 78 SER A N 1
ATOM 582 C CA . SER A 1 78 ? 14.596 -8.093 -8.862 1.00 79.12 78 SER A CA 1
ATOM 583 C C . SER A 1 78 ? 14.787 -7.697 -10.327 1.00 79.12 78 SER A C 1
ATOM 585 O O . SER A 1 78 ? 14.143 -8.280 -11.204 1.00 79.12 78 SER A O 1
ATOM 587 N N . TYR A 1 79 ? 15.619 -6.696 -10.604 1.00 85.44 79 TYR A N 1
ATOM 588 C CA . TYR A 1 79 ? 16.011 -6.359 -11.961 1.00 85.44 79 TYR A CA 1
ATOM 589 C C . TYR A 1 79 ? 17.256 -7.161 -12.341 1.00 85.44 79 TYR A C 1
ATOM 591 O O . TYR A 1 79 ? 18.223 -7.238 -11.589 1.00 85.44 79 TYR A O 1
ATOM 599 N N . TYR A 1 80 ? 17.240 -7.753 -13.532 1.00 89.31 80 TYR A N 1
ATOM 600 C CA . TYR A 1 80 ? 18.396 -8.407 -14.131 1.00 89.31 80 TYR A CA 1
ATOM 601 C C . TYR A 1 80 ? 18.545 -7.925 -15.566 1.00 89.31 80 TYR A C 1
ATOM 603 O O . TYR A 1 80 ? 17.584 -7.931 -16.338 1.00 89.31 80 TYR A O 1
ATOM 611 N N . ARG A 1 81 ? 19.760 -7.525 -15.928 1.00 90.44 81 ARG A N 1
ATOM 612 C CA . ARG A 1 81 ? 20.133 -7.189 -17.297 1.00 90.44 81 ARG A CA 1
ATOM 613 C C . ARG A 1 81 ? 21.471 -7.832 -17.616 1.00 90.44 81 ARG A C 1
ATOM 615 O O . ARG A 1 81 ? 22.404 -7.726 -16.830 1.00 90.44 81 ARG A O 1
ATOM 622 N N . SER A 1 82 ? 21.577 -8.439 -18.791 1.00 91.50 82 SER A N 1
ATOM 623 C CA . SER A 1 82 ? 22.844 -8.916 -19.344 1.00 91.50 82 SER A CA 1
ATOM 624 C C . SER A 1 82 ? 23.083 -8.310 -20.716 1.00 91.50 82 SER A C 1
ATOM 626 O O . SER A 1 82 ? 22.219 -8.416 -21.586 1.00 91.50 82 SER A O 1
ATOM 628 N N . ASP A 1 83 ? 24.267 -7.757 -20.930 1.00 89.12 83 ASP A N 1
ATOM 629 C CA . ASP A 1 83 ? 24.736 -7.285 -22.224 1.00 89.12 83 ASP A CA 1
ATOM 630 C C . ASP A 1 83 ? 25.786 -8.261 -22.758 1.00 89.12 83 ASP A C 1
ATOM 632 O O . ASP A 1 83 ? 26.937 -8.283 -22.321 1.00 89.12 83 ASP A O 1
ATOM 636 N N . ARG A 1 84 ? 25.367 -9.103 -23.713 1.00 83.81 84 ARG A N 1
ATOM 637 C CA . ARG A 1 84 ? 26.217 -10.152 -24.304 1.00 83.81 84 ARG A CA 1
ATOM 638 C C . ARG A 1 84 ? 27.384 -9.581 -25.103 1.00 83.81 84 ARG A C 1
ATOM 640 O O . ARG A 1 84 ? 28.451 -10.177 -25.100 1.00 83.81 84 ARG A O 1
ATOM 647 N N . ALA A 1 85 ? 27.198 -8.426 -25.744 1.00 82.69 85 ALA A N 1
ATOM 648 C CA . ALA A 1 85 ? 28.266 -7.750 -26.478 1.00 82.69 85 ALA A CA 1
ATOM 649 C C . ALA A 1 85 ? 29.429 -7.387 -25.543 1.00 82.69 85 ALA A C 1
ATOM 651 O O . ALA A 1 85 ? 30.583 -7.687 -25.834 1.00 82.69 85 ALA A O 1
ATOM 652 N N . SER A 1 86 ? 29.108 -6.841 -24.369 1.00 80.75 86 SER A N 1
ATOM 653 C CA . SER A 1 86 ? 30.105 -6.427 -23.379 1.00 80.75 86 SER A CA 1
ATOM 654 C C . SER A 1 86 ? 30.451 -7.503 -22.351 1.00 80.75 86 SER A C 1
ATOM 656 O O . SER A 1 86 ? 31.270 -7.250 -21.472 1.00 80.75 86 SER A O 1
ATOM 658 N N . HIS A 1 87 ? 29.826 -8.685 -22.441 1.00 85.38 87 HIS A N 1
ATOM 659 C CA . HIS A 1 87 ? 29.903 -9.753 -21.440 1.00 85.38 87 HIS A CA 1
ATOM 660 C C . HIS A 1 87 ? 29.746 -9.198 -20.019 1.00 85.38 87 HIS A C 1
ATOM 662 O O . HIS A 1 87 ? 30.591 -9.420 -19.158 1.00 85.38 87 HIS A O 1
ATOM 668 N N . SER A 1 88 ? 28.693 -8.404 -19.816 1.00 89.19 88 SER A N 1
ATOM 669 C CA . SER A 1 88 ? 28.391 -7.755 -18.542 1.00 89.19 88 SER A CA 1
ATOM 670 C C . SER A 1 88 ? 26.986 -8.113 -18.078 1.00 89.19 88 SER A C 1
ATOM 672 O O . SER A 1 88 ? 26.082 -8.325 -18.888 1.00 89.19 88 SER A O 1
ATOM 674 N N . SER A 1 89 ? 26.796 -8.189 -16.769 1.00 90.50 89 SER A N 1
ATOM 675 C CA . SER A 1 89 ? 25.520 -8.446 -16.120 1.00 90.50 89 SER A CA 1
ATOM 676 C C . SER A 1 89 ? 25.345 -7.544 -14.909 1.00 90.50 89 SER A C 1
ATOM 678 O O . SER A 1 89 ? 26.270 -7.389 -14.110 1.00 90.50 89 SER A O 1
ATOM 680 N N . VAL A 1 90 ? 24.139 -7.008 -14.751 1.00 90.81 90 VAL A N 1
ATOM 681 C CA . VAL A 1 90 ? 23.719 -6.252 -13.576 1.00 90.81 90 VAL A CA 1
ATOM 682 C C . VAL A 1 90 ? 22.492 -6.918 -12.978 1.00 90.81 90 VAL A C 1
ATOM 684 O O . VAL A 1 90 ? 21.516 -7.191 -13.679 1.00 90.81 90 VAL A O 1
ATOM 687 N N . PHE A 1 91 ? 22.542 -7.140 -11.674 1.00 89.44 91 PHE A N 1
ATOM 688 C CA . PHE A 1 91 ? 21.435 -7.602 -10.859 1.00 89.44 91 PHE A CA 1
ATOM 689 C C . PHE A 1 91 ? 21.153 -6.561 -9.788 1.00 89.44 91 PHE A C 1
ATOM 691 O O . PHE A 1 91 ? 22.083 -6.046 -9.179 1.00 89.44 91 PHE A O 1
ATOM 698 N N . VAL A 1 92 ? 19.888 -6.310 -9.493 1.00 88.69 92 VAL A N 1
ATOM 699 C CA . VAL A 1 92 ? 19.488 -5.662 -8.245 1.00 88.69 92 VAL A CA 1
ATOM 700 C C . VAL A 1 92 ? 18.257 -6.321 -7.725 1.00 88.69 92 VAL A C 1
ATOM 702 O O . VAL A 1 92 ? 17.269 -6.476 -8.430 1.00 88.69 92 VAL A O 1
ATOM 705 N N . GLY A 1 93 ? 18.290 -6.616 -6.445 1.00 83.75 93 GLY A N 1
ATOM 706 C CA . GLY A 1 93 ? 17.141 -7.123 -5.738 1.00 83.75 93 GLY A CA 1
ATOM 707 C C . GLY A 1 93 ? 17.338 -6.900 -4.258 1.00 83.75 93 GLY A C 1
ATOM 708 O O . GLY A 1 93 ? 18.464 -6.897 -3.767 1.00 83.75 93 GLY A O 1
ATOM 709 N N . SER A 1 94 ? 16.230 -6.713 -3.546 1.00 77.06 94 SER A N 1
ATOM 710 C CA . SER A 1 94 ? 16.215 -6.737 -2.079 1.00 77.06 94 SER A CA 1
ATOM 711 C C . SER A 1 94 ? 17.243 -5.808 -1.409 1.00 77.06 94 SER A C 1
ATOM 713 O O . SER A 1 94 ? 17.790 -6.159 -0.371 1.00 77.06 94 SER A O 1
ATOM 715 N N . GLY A 1 95 ? 17.512 -4.635 -1.998 1.00 80.81 95 GLY A N 1
ATOM 716 C CA . GLY A 1 95 ? 18.466 -3.652 -1.464 1.00 80.81 95 GLY A CA 1
ATOM 717 C C . GLY A 1 95 ? 19.923 -3.859 -1.884 1.00 80.81 95 GLY A C 1
ATOM 718 O O . GLY A 1 95 ? 20.745 -2.997 -1.609 1.00 80.81 95 GLY A O 1
ATOM 719 N N . CYS A 1 96 ? 20.231 -4.940 -2.599 1.00 83.31 96 CYS A N 1
ATOM 720 C CA . CYS A 1 96 ? 21.562 -5.210 -3.118 1.00 83.31 96 CYS A CA 1
ATOM 721 C C . CYS A 1 96 ? 21.654 -4.915 -4.619 1.00 83.31 96 CYS A C 1
ATOM 723 O O . CYS A 1 96 ? 20.705 -5.170 -5.361 1.00 83.31 96 CYS A O 1
ATOM 725 N N . THR A 1 97 ? 22.819 -4.457 -5.073 1.00 89.25 97 THR A N 1
ATOM 726 C CA . THR A 1 97 ? 23.240 -4.345 -6.473 1.00 89.25 97 THR A CA 1
ATOM 727 C C . THR A 1 97 ? 24.479 -5.190 -6.706 1.00 89.25 97 THR A C 1
ATOM 729 O O . THR A 1 97 ? 25.423 -5.129 -5.926 1.00 89.25 97 THR A O 1
ATOM 732 N N . ALA A 1 98 ? 24.479 -5.990 -7.767 1.00 90.50 98 ALA A N 1
ATOM 733 C CA . ALA A 1 98 ? 25.632 -6.747 -8.215 1.00 90.50 98 ALA A CA 1
ATOM 734 C C . ALA A 1 98 ? 25.914 -6.415 -9.682 1.00 90.50 98 ALA A C 1
ATOM 736 O O . ALA A 1 98 ? 25.066 -6.627 -10.548 1.00 90.50 98 ALA A O 1
ATOM 737 N N . VAL A 1 99 ? 27.109 -5.907 -9.962 1.00 91.44 99 VAL A N 1
ATOM 738 C CA . VAL A 1 99 ? 27.608 -5.635 -11.312 1.00 91.44 99 VAL A CA 1
ATOM 739 C C . VAL A 1 99 ? 28.778 -6.563 -11.565 1.00 91.44 99 VAL A C 1
ATOM 741 O O . VAL A 1 99 ? 29.650 -6.722 -10.716 1.00 91.44 99 VAL A O 1
ATOM 744 N N . SER A 1 100 ? 28.794 -7.174 -12.737 1.00 90.62 100 SER A N 1
ATOM 745 C CA . SER A 1 100 ? 29.800 -8.151 -13.113 1.00 90.62 100 SER A CA 1
ATOM 746 C C . SER A 1 100 ? 30.102 -7.953 -14.594 1.00 90.62 100 SER A C 1
ATOM 748 O O . SER A 1 100 ? 29.197 -8.152 -15.398 1.00 90.62 100 SER A O 1
ATOM 750 N N . GLY A 1 101 ? 31.323 -7.581 -14.980 1.00 89.00 101 GLY A N 1
ATOM 751 C CA . GLY A 1 101 ? 31.678 -7.394 -16.393 1.00 89.00 101 GLY A CA 1
ATOM 752 C C . GLY A 1 101 ? 33.163 -7.560 -16.704 1.00 89.00 101 GLY A C 1
ATOM 753 O O . GLY A 1 101 ? 34.009 -7.505 -15.815 1.00 89.00 101 GLY A O 1
ATOM 754 N N . ARG A 1 102 ? 33.495 -7.734 -17.988 1.00 86.12 102 ARG A N 1
ATOM 755 C CA . AR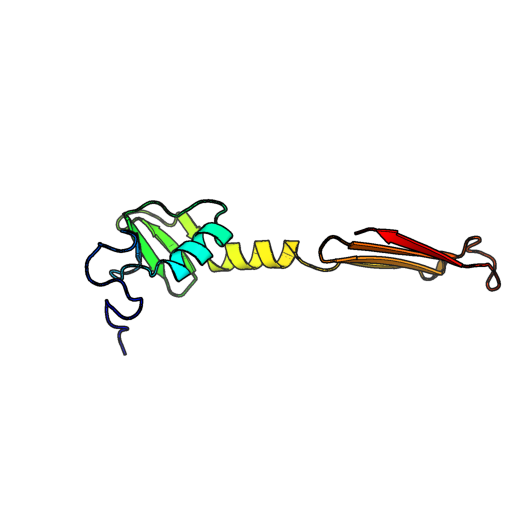G A 1 102 ? 34.891 -7.695 -18.455 1.00 86.12 102 ARG A CA 1
ATOM 756 C C . ARG A 1 102 ? 35.473 -6.287 -18.339 1.00 86.12 102 ARG A C 1
ATOM 758 O O . ARG A 1 102 ? 34.788 -5.309 -18.629 1.00 86.12 102 ARG A O 1
ATOM 765 N N . THR A 1 103 ? 36.755 -6.188 -17.993 1.00 83.75 103 THR A N 1
ATOM 766 C CA . THR A 1 103 ? 37.480 -4.905 -17.982 1.00 83.75 103 THR A CA 1
ATOM 767 C C . THR A 1 103 ? 37.743 -4.381 -19.396 1.00 83.75 103 THR A C 1
ATOM 769 O O . THR A 1 103 ? 37.731 -3.172 -19.607 1.00 83.75 103 THR A O 1
ATOM 772 N N . SER A 1 104 ? 37.912 -5.274 -20.378 1.00 83.00 104 SER A N 1
ATOM 773 C CA . SER A 1 104 ? 37.962 -4.952 -21.811 1.00 83.00 104 SER A CA 1
ATOM 774 C C . SER A 1 104 ? 36.931 -5.781 -22.595 1.00 83.00 104 SER A C 1
ATOM 776 O O . SER A 1 104 ? 37.153 -6.967 -22.837 1.00 83.00 104 SER A O 1
ATOM 778 N N . PRO A 1 105 ? 35.803 -5.181 -23.023 1.00 77.06 105 PRO A N 1
ATOM 779 C CA . PRO A 1 105 ? 34.713 -5.876 -23.719 1.00 77.06 105 PRO A CA 1
ATOM 780 C C . PRO A 1 105 ? 35.114 -6.638 -24.991 1.00 77.06 105 PRO A C 1
ATOM 782 O O . PRO A 1 105 ? 34.549 -7.691 -25.282 1.00 77.06 105 PRO A O 1
ATOM 785 N N . SER A 1 106 ? 36.083 -6.109 -25.744 1.00 78.75 106 SER A N 1
ATOM 786 C CA . SER A 1 106 ? 36.552 -6.645 -27.029 1.00 78.75 106 SER A CA 1
ATOM 787 C C . SER A 1 106 ? 37.548 -7.800 -26.906 1.00 78.75 106 SER A C 1
ATOM 789 O O . SER A 1 106 ? 37.852 -8.441 -27.908 1.00 78.75 106 SER A O 1
ATOM 791 N N . ASP A 1 107 ? 38.056 -8.074 -25.705 1.00 81.19 107 ASP A N 1
ATOM 792 C CA . ASP A 1 107 ? 39.002 -9.155 -25.453 1.00 81.19 107 ASP A CA 1
ATOM 793 C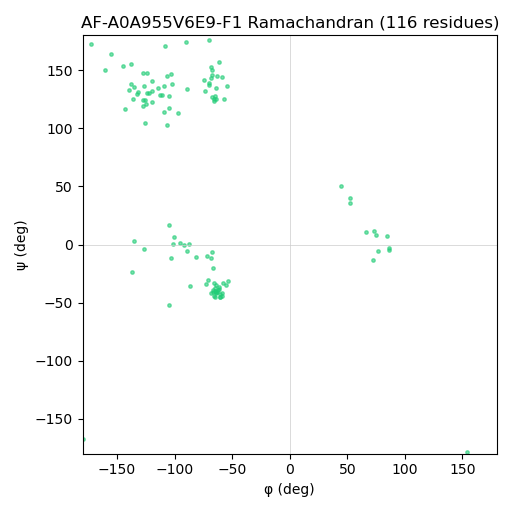 C . ASP A 1 107 ? 38.318 -10.272 -24.658 1.00 81.19 107 ASP A C 1
ATOM 795 O O . ASP A 1 107 ? 37.911 -10.117 -23.506 1.00 81.19 107 ASP A O 1
ATOM 799 N N . SER A 1 108 ? 38.183 -11.433 -25.300 1.00 75.75 108 SER A N 1
ATOM 800 C CA . SER A 1 108 ? 37.548 -12.605 -24.696 1.00 75.75 108 SER A CA 1
ATOM 801 C C . SER A 1 108 ? 38.321 -13.208 -23.521 1.00 75.75 108 SER A C 1
ATOM 803 O O . SER A 1 108 ? 37.711 -13.892 -22.698 1.00 75.75 108 SER A O 1
ATOM 805 N N . SER A 1 109 ? 39.619 -12.907 -23.419 1.00 79.62 109 SER A N 1
ATOM 806 C CA . SER A 1 109 ? 40.513 -13.329 -22.337 1.00 79.62 109 SER A CA 1
ATOM 807 C C . SER A 1 109 ? 40.660 -12.289 -21.219 1.00 79.62 109 SER A C 1
ATOM 809 O O . SER A 1 109 ? 41.382 -12.518 -20.249 1.00 79.62 109 SER A O 1
ATOM 811 N N . SER A 1 110 ? 39.953 -11.159 -21.332 1.00 80.94 110 SER A N 1
ATOM 812 C CA . SER A 1 110 ? 40.045 -10.054 -20.385 1.00 80.94 110 SER A CA 1
ATOM 813 C C . SER A 1 110 ? 39.586 -10.442 -18.978 1.00 80.94 110 SER A C 1
ATOM 815 O O . SER A 1 110 ? 38.638 -11.213 -18.791 1.00 80.94 110 SER A O 1
ATOM 817 N N . SER A 1 111 ? 40.245 -9.858 -17.977 1.00 84.25 111 SER A N 1
ATOM 818 C CA . SER A 1 111 ? 39.884 -10.010 -16.571 1.00 84.25 111 SER A CA 1
ATOM 819 C C . SER A 1 111 ? 38.479 -9.472 -16.288 1.00 84.25 111 SER A C 1
ATOM 821 O O . SER A 1 111 ? 37.946 -8.621 -17.005 1.00 84.25 111 SER A O 1
ATOM 823 N N . TYR A 1 112 ? 37.874 -9.971 -15.215 1.00 86.50 112 TYR A N 1
ATOM 824 C CA . TYR A 1 112 ? 36.508 -9.643 -14.834 1.00 86.50 112 TYR A CA 1
ATOM 825 C C . TYR A 1 112 ? 36.502 -8.772 -13.576 1.00 86.50 112 TYR A C 1
ATOM 827 O O . TYR A 1 112 ? 37.233 -9.052 -12.626 1.00 86.50 112 TYR A O 1
ATOM 835 N N . SER A 1 113 ? 35.679 -7.728 -13.558 1.00 84.31 113 SER A N 1
ATOM 836 C CA . SER A 1 113 ? 35.398 -6.941 -12.362 1.00 84.31 113 SER A CA 1
ATOM 837 C C . SER A 1 113 ? 34.041 -7.342 -11.793 1.00 84.31 113 SER A C 1
ATOM 839 O O . SER A 1 113 ? 33.077 -7.558 -12.531 1.00 84.31 113 SER A O 1
ATOM 841 N N . TYR A 1 114 ? 33.974 -7.464 -10.468 1.00 87.19 114 TYR A N 1
ATOM 842 C CA . TYR A 1 114 ? 32.735 -7.713 -9.744 1.00 87.19 114 TYR A CA 1
ATOM 843 C C . TYR A 1 114 ? 32.571 -6.661 -8.650 1.00 87.19 114 TYR A C 1
ATOM 845 O O . TYR A 1 114 ? 33.518 -6.321 -7.942 1.00 87.19 114 TYR A O 1
ATOM 853 N N . TYR A 1 115 ? 31.361 -6.138 -8.523 1.00 88.25 115 TYR A N 1
ATOM 854 C CA . TYR A 1 115 ? 30.973 -5.225 -7.463 1.00 88.25 115 TYR A CA 1
ATOM 855 C C . TYR A 1 115 ? 29.653 -5.705 -6.884 1.00 88.25 115 TYR A C 1
ATOM 857 O O . TYR A 1 115 ? 28.714 -5.950 -7.637 1.00 88.25 115 TYR A O 1
ATOM 865 N N . VAL A 1 116 ? 29.581 -5.824 -5.561 1.00 88.81 116 VAL A N 1
ATOM 866 C CA . VAL A 1 116 ? 28.340 -6.101 -4.836 1.00 88.81 116 VAL A CA 1
ATOM 867 C C . VAL A 1 116 ? 28.191 -5.043 -3.753 1.00 88.81 116 VAL A C 1
ATOM 869 O O . VAL A 1 116 ? 29.097 -4.868 -2.943 1.00 88.81 116 VAL A O 1
ATOM 872 N N . GLY A 1 117 ? 27.064 -4.340 -3.752 1.00 85.44 117 GLY A N 1
ATOM 873 C CA . GLY A 1 117 ? 26.704 -3.371 -2.724 1.00 85.44 117 GLY A CA 1
ATOM 874 C C . GLY A 1 117 ? 25.337 -3.704 -2.148 1.00 85.44 117 GLY A C 1
ATOM 875 O O . GLY A 1 117 ? 24.384 -3.811 -2.911 1.00 85.44 117 GLY A O 1
ATOM 876 N N . CYS A 1 118 ? 25.269 -3.863 -0.832 1.00 83.69 118 CYS A N 1
ATOM 877 C CA . CYS A 1 118 ? 24.076 -3.897 0.006 1.00 83.69 118 CYS A CA 1
ATOM 878 C C . CYS A 1 118 ? 24.342 -2.891 1.149 1.00 83.69 118 CYS A C 1
ATOM 880 O O . CYS A 1 118 ? 23.361 -2.371 1.706 1.00 83.69 118 CYS A O 1
#